Protein 8R28 (pdb70)

Sequence (103 aa):
GWQKKTPVDNEQYKELAHFAVSKQVEGREEFFDTVLEVTDVETQVVAGTNYRITFKIAESTCRVTETYSKETCLPKTRDVKSTCTAVITEPLNNEERFVHSFTCG

Radius of gyration: 13.33 Å; Cα contacts (8 Å, |Δi|>4): 233; chains: 1; bounding box: 38×28×29 Å

Structure (mmCIF, N/CA/C/O backbone):
data_8R28
#
_entry.id   8R28
#
_cell.length_a   98.411
_cell.length_b   98.411
_cell.length_c   27.579
_cell.angle_alpha   90.000
_cell.angle_beta   90.000
_cell.angle_gamma   120.000
#
_symmetry.space_group_name_H-M   'P 65'
#
loop_
_entity.id
_entity.type
_entity.pdbx_description
1 polymer 'Cystatin domain-containing pr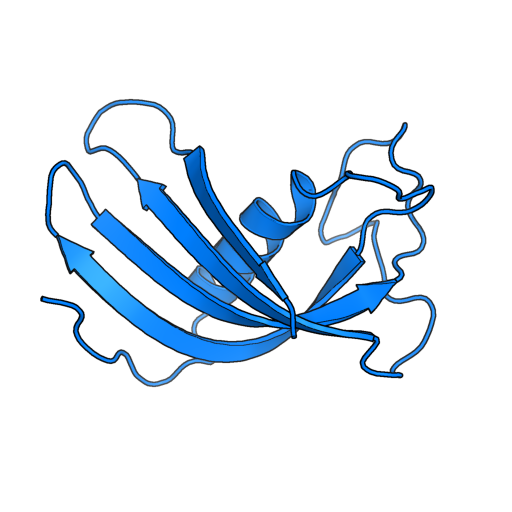otein'
2 non-polymer 'SULFATE ION'
3 water water
#
loop_
_atom_site.group_PDB
_atom_site.id
_atom_site.type_symbol
_atom_site.label_atom_id
_atom_site.label_alt_id
_atom_site.label_comp_id
_atom_site.label_asym_id
_atom_site.label_entity_id
_atom_site.label_seq_id
_atom_site.pdbx_PDB_ins_code
_atom_site.Cartn_x
_atom_site.Cartn_y
_atom_site.Cartn_z
_atom_site.occupancy
_atom_site.B_iso_or_equiv
_atom_site.auth_seq_id
_atom_site.auth_comp_id
_atom_site.auth_asym_id
_atom_site.auth_atom_id
_atom_site.pdbx_PDB_model_num
ATOM 1 N N . GLY A 1 13 ? -46.020 17.923 -0.948 1.000 49.475 12 GLY A N 1
ATOM 2 C CA . GLY A 1 13 ? -44.792 18.146 -0.158 1.000 42.329 12 GLY A CA 1
ATOM 3 C C . GLY A 1 13 ? -43.711 18.818 -1.007 1.000 34.640 12 GLY A C 1
ATOM 4 O O . GLY A 1 13 ? -44.010 19.446 -2.019 1.000 40.202 12 GLY A O 1
ATOM 8 N N . TRP A 1 14 ? -42.457 18.648 -0.595 1.000 32.088 13 TRP A N 1
ATOM 9 C CA . TRP A 1 14 ? -41.326 19.160 -1.340 1.000 30.336 13 TRP A CA 1
ATOM 10 C C . TRP A 1 14 ? -41.126 18.375 -2.635 1.000 32.954 13 TRP A C 1
ATOM 11 O O . TRP A 1 14 ? -41.085 17.147 -2.621 1.000 35.128 13 TRP A O 1
ATOM 32 N N . GLN A 1 15 ? -41.001 19.102 -3.749 1.000 26.958 14 GLN A N 1
ATOM 33 C CA . GLN A 1 15 ? -40.715 18.498 -5.039 1.000 29.746 14 GLN A CA 1
ATOM 34 C C . GLN A 1 15 ? -39.319 18.905 -5.477 1.000 24.067 14 GLN A C 1
ATOM 35 O O . GLN A 1 15 ? -39.014 20.097 -5.503 1.000 20.962 14 GLN A O 1
ATOM 49 N N . LYS A 1 16 ? -38.544 17.912 -5.898 1.000 22.918 15 LYS A N 1
ATOM 50 C CA . LYS A 1 16 ? -37.204 18.078 -6.432 1.000 27.060 15 LYS A CA 1
ATOM 51 C C . LYS A 1 16 ? -37.268 18.903 -7.720 1.000 28.236 15 LYS A C 1
ATOM 52 O O . LYS A 1 16 ? -38.144 18.681 -8.577 1.000 24.111 15 LYS A O 1
ATOM 71 N N . LYS A 1 17 ? -36.312 19.828 -7.857 1.000 23.385 16 LYS A N 1
ATOM 72 C CA . LYS A 1 17 ? -36.174 20.640 -9.060 1.000 25.167 16 LYS A CA 1
ATOM 73 C C . LYS A 1 17 ? -34.814 20.393 -9.686 1.000 26.755 16 LYS A C 1
ATOM 74 O O . LYS A 1 17 ? -33.794 20.328 -8.987 1.000 23.549 16 LYS A O 1
ATOM 93 N N . THR A 1 18 ? -34.832 20.241 -11.019 1.000 25.503 17 THR A N 1
ATOM 94 C CA . THR A 1 18 ? -33.607 20.134 -11.792 1.000 27.759 17 THR A CA 1
ATOM 95 C C . THR A 1 18 ? -33.873 20.784 -13.138 1.000 28.948 17 THR A C 1
ATOM 96 O O . THR A 1 18 ? -35.025 20.860 -13.572 1.000 27.070 17 THR A O 1
ATOM 106 N N . PRO A 1 19 ? -32.833 21.334 -13.800 1.000 25.496 18 PRO A N 1
ATOM 107 C CA . PRO A 1 19 ? -31.468 21.375 -13.268 1.000 26.926 18 PRO A CA 1
ATOM 108 C C . PRO A 1 19 ? -31.254 22.419 -12.164 1.000 26.730 18 PRO A C 1
ATOM 109 O O . PRO A 1 19 ? -32.054 23.334 -12.022 1.000 25.620 18 PRO A O 1
ATOM 120 N N . VAL A 1 20 ? -30.198 22.255 -11.346 1.000 23.757 19 VAL A N 1
ATOM 121 C CA . VAL A 1 20 ? -30.021 23.114 -10.179 1.000 25.560 19 VAL A CA 1
ATOM 122 C C . VAL A 1 20 ? -29.193 24.355 -10.526 1.000 25.086 19 VAL A C 1
ATOM 123 O O . VAL A 1 20 ? -29.029 25.203 -9.647 1.000 26.662 19 VAL A O 1
ATOM 136 N N . ASP A 1 21 ? -28.688 24.476 -11.784 1.000 23.819 20 ASP A N 1
ATOM 137 C CA . ASP A 1 21 ? -27.826 25.592 -12.185 1.000 23.629 20 ASP A CA 1
ATOM 138 C C . ASP A 1 21 ? -28.625 26.852 -12.575 1.000 23.982 20 ASP A C 1
ATOM 139 O O . ASP A 1 21 ? -28.077 27.839 -13.070 1.000 25.811 20 ASP A O 1
ATOM 148 N N . ASN A 1 22 ? -29.941 26.810 -12.386 1.000 22.476 21 ASN A N 1
ATOM 149 C CA . ASN A 1 22 ? -30.837 27.910 -12.654 1.000 21.937 21 ASN A CA 1
ATOM 150 C C . ASN A 1 22 ? -30.404 29.142 -11.877 1.000 24.103 21 ASN A C 1
ATOM 151 O O . ASN A 1 22 ? -30.223 29.040 -10.655 1.000 23.289 21 ASN A O 1
ATOM 162 N N . GLU A 1 23 ? -30.289 30.286 -12.564 1.000 21.356 22 GLU A N 1
ATOM 163 C CA . GLU A 1 23 ? -29.857 31.512 -11.908 1.000 20.993 22 GLU A CA 1
ATOM 164 C C . GLU A 1 23 ? -30.772 31.928 -10.761 1.000 18.711 22 GLU A C 1
A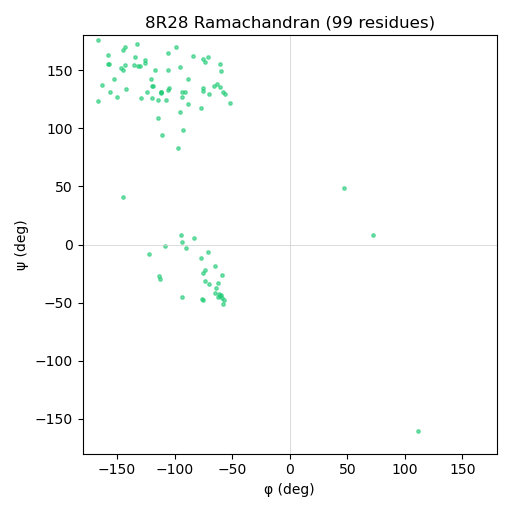TOM 165 O O . GLU A 1 23 ? -30.328 32.589 -9.816 1.000 16.129 22 GLU A O 1
ATOM 177 N N . GLN A 1 24 ? -32.050 31.521 -10.818 1.000 17.477 23 GLN A N 1
ATOM 178 C CA . GLN A 1 24 ? -32.982 31.859 -9.766 1.000 17.998 23 GLN A CA 1
ATOM 179 C C . GLN A 1 24 ? -32.532 31.283 -8.436 1.000 16.605 23 GLN A C 1
ATOM 180 O O . GLN A 1 24 ? -32.676 31.939 -7.417 1.000 15.382 23 GLN A O 1
ATOM 194 N N . TYR A 1 25 ? -32.056 30.031 -8.430 1.000 17.362 24 TYR A N 1
ATOM 195 C CA . TYR A 1 25 ? -31.732 29.379 -7.172 1.000 18.671 24 TYR A CA 1
ATOM 196 C C . TYR A 1 25 ? -30.443 29.957 -6.567 1.000 18.034 24 TYR A C 1
ATOM 197 O O . TYR A 1 25 ? -30.261 29.969 -5.355 1.000 16.829 24 TYR A O 1
ATOM 215 N N . LYS A 1 26 ? -29.530 30.400 -7.432 1.000 17.116 25 LYS A N 1
ATOM 216 C CA . LYS A 1 26 ? -28.351 31.141 -7.001 1.000 17.827 25 LYS A CA 1
ATOM 217 C C . LYS A 1 26 ? -28.761 32.404 -6.229 1.000 18.075 25 LYS A C 1
ATOM 218 O O . LYS A 1 26 ? -28.212 32.718 -5.152 1.000 17.881 25 LYS A O 1
ATOM 237 N N . GLU A 1 27 ? -29.652 33.206 -6.827 1.000 15.768 26 GLU A N 1
ATOM 238 C CA . GLU A 1 27 ? -30.072 34.452 -6.209 1.000 15.783 26 GLU A CA 1
ATOM 239 C C . GLU A 1 27 ? -30.706 34.155 -4.855 1.000 16.369 26 GLU A C 1
ATOM 240 O O . GLU A 1 27 ? -30.417 34.850 -3.893 1.000 14.056 26 GLU A O 1
ATOM 252 N N . LEU A 1 28 ? -31.566 33.116 -4.763 1.000 16.192 27 LEU A N 1
ATOM 253 C CA . LEU A 1 28 ? -32.195 32.802 -3.490 1.000 15.705 27 LEU A CA 1
ATOM 254 C C . LEU A 1 28 ? -31.179 32.367 -2.440 1.000 15.183 27 LEU A C 1
ATOM 255 O O . LEU A 1 28 ? -31.345 32.716 -1.264 1.000 15.123 27 LEU A O 1
ATOM 271 N N . ALA A 1 29 ? -30.140 31.618 -2.843 1.000 13.717 28 ALA A N 1
ATOM 272 C CA . ALA A 1 29 ? -29.093 31.239 -1.914 1.000 15.195 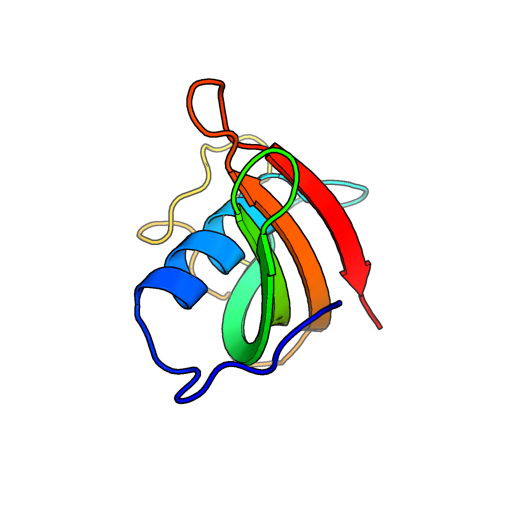28 ALA A CA 1
ATOM 273 C C . ALA A 1 29 ? -28.330 32.469 -1.429 1.000 15.755 28 ALA A C 1
ATOM 274 O O . ALA A 1 29 ? -27.987 32.538 -0.244 1.000 16.546 28 ALA A O 1
ATOM 281 N N . HIS A 1 30 ? -28.034 33.403 -2.341 1.000 15.249 29 HIS A N 1
ATOM 282 C CA . HIS A 1 30 ? -27.397 34.667 -1.952 1.000 15.456 29 HIS A CA 1
ATOM 283 C C . HIS A 1 30 ? -28.269 35.455 -0.972 1.000 15.817 29 HIS A C 1
ATOM 284 O O . HIS A 1 30 ? -27.804 35.995 0.013 1.000 14.715 29 HIS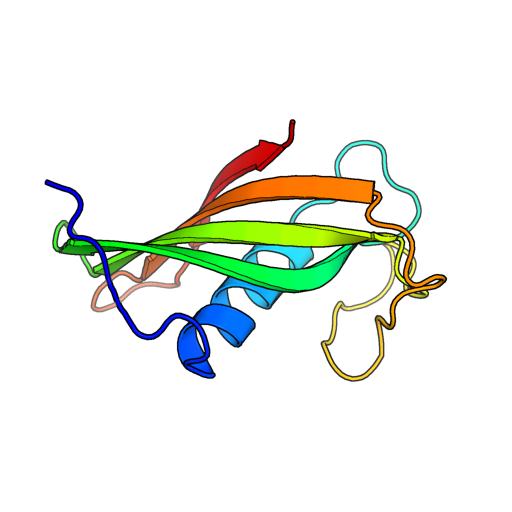 A O 1
ATOM 299 N N . PHE A 1 31 ? -29.570 35.528 -1.246 1.000 15.919 30 PHE A N 1
ATOM 300 C CA . PHE A 1 31 ? -30.479 36.179 -0.330 1.000 15.013 30 PHE A CA 1
ATOM 301 C C . PHE A 1 31 ? -30.378 35.527 1.043 1.000 14.904 30 PHE A C 1
ATOM 302 O O . PHE A 1 31 ? -30.212 36.226 2.035 1.000 15.173 30 PHE A O 1
ATOM 319 N N . ALA A 1 32 ? -30.409 34.192 1.101 1.000 14.420 31 ALA A N 1
ATOM 320 C CA . ALA A 1 32 ? -30.448 33.536 2.397 1.000 16.589 31 ALA A CA 1
ATOM 321 C C . ALA A 1 32 ? -29.188 33.867 3.192 1.000 17.536 31 ALA A C 1
ATOM 322 O O . ALA A 1 32 ? -29.221 34.117 4.396 1.000 14.985 31 ALA A O 1
ATOM 329 N N . VAL A 1 33 ? -28.050 33.774 2.507 1.000 14.874 32 VAL A N 1
ATOM 330 C CA . VAL A 1 33 ? -26.790 33.883 3.199 1.000 17.594 32 VAL A CA 1
ATOM 331 C C . VAL A 1 33 ? -26.543 35.335 3.602 1.000 16.738 32 VAL A C 1
ATOM 332 O O . VAL A 1 33 ? -25.822 35.611 4.568 1.000 18.476 32 VAL A O 1
ATOM 345 N N . SER A 1 34 ? -27.204 36.263 2.921 1.000 15.216 33 SER A N 1
ATOM 346 C CA . SER A 1 34 ? -27.072 37.683 3.188 1.000 15.245 33 SER A CA 1
ATOM 347 C C . SER A 1 34 ? -27.603 38.048 4.578 1.000 16.492 33 SER A C 1
ATOM 348 O O . SER A 1 34 ? -27.289 39.117 5.092 1.000 16.141 33 SER A O 1
ATOM 356 N N . LYS A 1 35 ? -28.428 37.174 5.170 1.000 15.883 34 LYS A N 1
ATOM 357 C CA . LYS A 1 35 ? -29.045 37.435 6.459 1.000 17.012 34 LYS A CA 1
ATOM 358 C C . LYS A 1 35 ? -28.429 36.561 7.557 1.000 17.374 34 LYS A C 1
ATOM 359 O O . LYS A 1 35 ? -28.803 36.664 8.736 1.000 18.878 34 LYS A O 1
ATOM 378 N N . GLN A 1 36 ? -27.479 35.702 7.199 1.000 16.395 35 GLN A N 1
ATOM 379 C CA . GLN A 1 36 ? -26.909 34.794 8.176 1.000 17.429 35 GLN A CA 1
ATOM 380 C C . GLN A 1 36 ? -25.661 35.401 8.816 1.000 18.069 35 GLN A C 1
ATOM 381 O O . GLN A 1 36 ? -24.583 35.304 8.231 1.000 20.423 35 GLN A O 1
ATOM 395 N N . VAL A 1 37 ? -25.796 35.993 10.013 1.000 16.708 36 VAL A N 1
ATOM 396 C CA . VAL A 1 37 ? -24.710 36.779 10.603 1.000 16.693 36 VAL A CA 1
ATOM 397 C C . VAL A 1 37 ? -24.285 36.261 11.971 1.000 19.008 36 VAL A C 1
ATOM 398 O O . VAL A 1 37 ? -23.218 36.634 12.462 1.000 16.663 36 VAL A O 1
ATOM 411 N N . GLU A 1 38 ? -25.033 35.299 12.517 1.000 17.812 37 GLU A N 1
ATOM 412 C CA . GLU A 1 38 ? -24.799 34.817 13.874 1.000 18.348 37 GLU A CA 1
ATOM 413 C C . GLU A 1 38 ? -23.335 34.427 14.052 1.000 17.543 37 GLU A C 1
ATOM 414 O O . GLU A 1 38 ? -22.836 33.594 13.315 1.000 19.840 37 GLU A O 1
ATOM 426 N N . GLY A 1 39 ? -22.651 35.046 15.014 1.000 18.114 38 GLY A N 1
ATOM 427 C CA . GLY A 1 39 ? -21.298 34.655 15.392 1.000 18.141 38 GLY A CA 1
ATOM 428 C C . GLY A 1 39 ? -20.222 35.018 14.369 1.000 20.494 38 GLY A C 1
ATOM 429 O O . GLY A 1 39 ? -19.082 34.581 14.506 1.000 20.552 38 GLY A O 1
ATOM 433 N N . ARG A 1 40 ? -20.564 35.784 13.321 1.000 17.802 39 ARG A N 1
ATOM 434 C CA . ARG A 1 40 ? -19.647 36.048 12.228 1.000 17.547 39 ARG A CA 1
ATOM 435 C C . ARG A 1 40 ? -19.102 37.481 12.302 1.000 19.065 39 ARG A C 1
ATOM 436 O O . ARG A 1 40 ? -19.820 38.419 12.647 1.000 19.644 39 ARG A O 1
ATOM 457 N N . GLU A 1 41 ? -17.871 37.674 11.806 1.000 19.159 40 GLU A N 1
ATOM 458 C CA A GLU A 1 41 ? -17.382 39.017 11.512 0.500 20.321 40 GLU A CA 1
ATOM 459 C CA B GLU A 1 41 ? -17.327 38.992 11.493 0.500 20.328 40 GLU A CA 1
ATOM 460 C C . GLU A 1 41 ? -17.525 39.345 10.019 1.000 17.083 40 GLU A C 1
ATOM 461 O O . GLU A 1 41 ? -17.686 40.521 9.672 1.000 18.933 40 GLU A O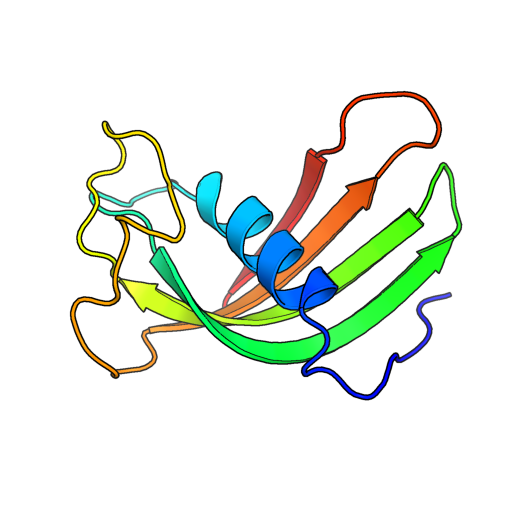 1
ATOM 483 N N . PHE A 1 42 ? -17.516 38.294 9.171 1.000 15.165 41 PHE A N 1
ATOM 484 C CA . PHE A 1 42 ? -17.712 38.406 7.727 1.000 14.974 41 PHE A CA 1
ATOM 485 C C . PHE A 1 42 ? -18.937 37.580 7.292 1.000 14.957 41 PHE A C 1
ATOM 486 O O . PHE A 1 42 ? -19.147 36.487 7.799 1.000 15.218 41 PHE A O 1
ATOM 503 N N . PHE A 1 43 ? -19.708 38.086 6.321 1.000 15.159 42 PHE A N 1
ATOM 504 C CA . PHE A 1 43 ? -20.696 37.248 5.669 1.000 16.460 42 PHE A CA 1
ATOM 505 C C . PHE A 1 43 ? -20.017 36.051 5.008 1.000 18.492 42 PHE A C 1
ATOM 506 O O . PHE A 1 43 ? -18.862 36.133 4.575 1.000 18.783 42 PHE A O 1
ATOM 523 N N . ASP A 1 44 ? -20.757 34.936 4.956 1.000 18.238 43 ASP A N 1
ATOM 524 C CA . ASP A 1 44 ? -20.413 33.845 4.046 1.000 17.914 43 ASP A CA 1
ATOM 525 C C . ASP A 1 44 ? -21.012 34.175 2.688 1.000 17.481 43 ASP A C 1
ATOM 526 O O . ASP A 1 44 ? -21.866 35.043 2.592 1.000 16.013 43 ASP A O 1
ATOM 535 N N . THR A 1 45 ? -20.522 33.513 1.647 1.000 16.488 44 THR A N 1
ATOM 536 C CA . THR A 1 45 ? -21.094 33.641 0.312 1.000 15.395 44 THR A CA 1
ATOM 537 C C . THR A 1 45 ? -21.269 32.245 -0.280 1.000 15.125 44 THR A C 1
ATOM 538 O O . THR A 1 45 ? -20.830 31.238 0.283 1.000 17.138 44 THR A O 1
ATOM 549 N N . VAL A 1 46 ? -21.934 32.210 -1.433 1.000 16.312 45 VAL A N 1
ATOM 550 C CA . VAL A 1 46 ? -22.342 30.975 -2.097 1.000 18.157 45 VAL A CA 1
ATOM 551 C C . VAL A 1 46 ? -21.300 30.550 -3.118 1.000 19.698 45 VAL A C 1
ATOM 552 O O . VAL A 1 46 ? -20.992 31.334 -4.001 1.000 21.289 45 VAL A O 1
ATOM 565 N N . LEU A 1 47 ? -20.843 29.299 -3.010 1.000 20.406 46 LEU A N 1
ATOM 566 C CA . LEU A 1 47 ? -19.913 28.715 -3.963 1.000 22.369 46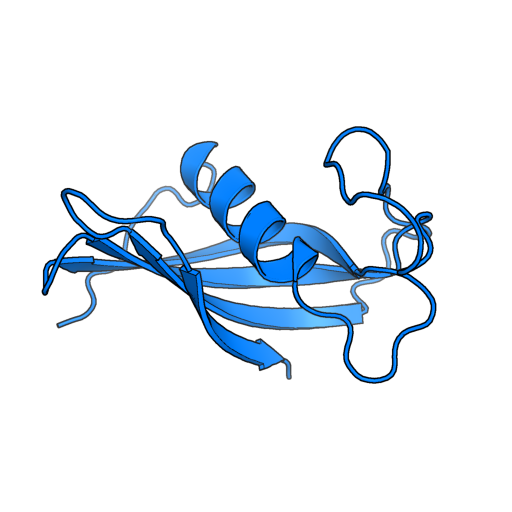 LEU A CA 1
ATOM 567 C C . LEU A 1 47 ? -20.674 27.955 -5.040 1.000 25.871 46 LEU A C 1
ATOM 568 O O . LEU A 1 47 ? -20.346 28.100 -6.201 1.000 26.015 46 LEU A O 1
ATOM 584 N N . GLU A 1 48 ? -21.674 27.152 -4.654 1.000 21.869 47 GLU A N 1
ATOM 585 C CA . GLU A 1 48 ? -22.319 26.250 -5.586 1.000 24.042 47 GLU A CA 1
ATOM 586 C C . GLU A 1 48 ? -23.645 25.809 -4.985 1.000 19.543 47 GLU A C 1
ATOM 587 O O . GLU A 1 48 ? -23.711 25.548 -3.792 1.000 20.700 47 GLU A O 1
ATOM 599 N N . VAL A 1 49 ? -24.688 25.775 -5.809 1.000 18.461 48 VAL A N 1
ATOM 600 C CA . VAL A 1 49 ? -25.958 25.199 -5.411 1.000 20.881 48 VAL A CA 1
ATOM 601 C C . VAL A 1 49 ? -25.953 23.728 -5.792 1.000 20.484 48 VAL A C 1
ATOM 602 O O . VAL A 1 49 ? -25.685 23.425 -6.962 1.000 21.620 48 VAL A O 1
ATOM 615 N N . THR A 1 50 ? -26.325 22.848 -4.849 1.000 21.838 49 THR A N 1
ATOM 616 C CA . THR A 1 50 ? -26.225 21.411 -5.083 1.000 22.513 49 THR A CA 1
ATOM 617 C C . THR A 1 50 ? -27.601 20.750 -5.152 1.000 22.018 49 THR A C 1
ATOM 618 O O . THR A 1 50 ? -27.748 19.743 -5.834 1.000 21.514 49 THR A O 1
ATOM 629 N N . ASP A 1 51 ? -28.615 21.281 -4.460 1.000 21.230 50 ASP A N 1
ATOM 630 C CA . ASP A 1 51 ? -29.925 20.635 -4.402 1.000 20.710 50 ASP A CA 1
ATOM 631 C C . ASP A 1 51 ? -31.005 21.683 -4.172 1.000 21.737 50 ASP A C 1
ATOM 632 O O . ASP A 1 51 ? -30.778 22.636 -3.427 1.000 19.177 50 ASP A O 1
ATOM 641 N N . VAL A 1 52 ? -32.159 21.484 -4.819 1.000 18.009 51 VAL A N 1
ATOM 642 C CA . VAL A 1 52 ? -33.263 22.411 -4.738 1.000 19.201 51 VAL A CA 1
ATOM 643 C C . VAL A 1 52 ? -34.568 21.627 -4.696 1.000 20.265 51 VAL A C 1
ATOM 644 O O . VAL A 1 52 ? -34.760 20.728 -5.505 1.000 20.258 51 VAL A O 1
ATOM 657 N N . GLU A 1 53 ? -35.461 22.011 -3.777 1.000 20.538 52 GLU A N 1
ATOM 658 C CA . GLU A 1 53 ? -36.843 21.536 -3.730 1.000 20.870 52 GLU A CA 1
ATOM 659 C C . GLU A 1 53 ? -37.763 22.729 -3.566 1.000 20.039 52 GLU A C 1
ATOM 660 O O . GLU A 1 53 ? -37.365 23.741 -2.978 1.000 20.513 52 GLU A O 1
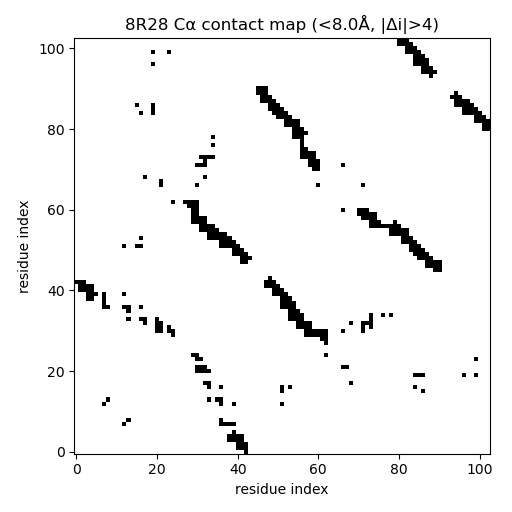ATOM 672 N N . THR A 1 54 ? -39.008 22.592 -4.036 1.000 17.901 53 THR A N 1
ATOM 673 C CA . THR A 1 54 ? -40.007 23.635 -3.872 1.000 19.929 53 THR A CA 1
ATOM 674 C C . THR A 1 54 ? -41.323 23.022 -3.400 1.000 23.667 53 THR A C 1
ATOM 675 O O . THR A 1 54 ? -41.584 21.823 -3.579 1.000 22.334 53 THR A O 1
ATOM 686 N N . GLN A 1 55 ? -42.149 23.909 -2.860 1.000 22.416 54 GLN A N 1
ATOM 687 C CA . GLN A 1 55 ? -43.458 23.560 -2.344 1.000 25.123 54 GLN A CA 1
ATOM 688 C C . GLN A 1 55 ? -44.297 24.829 -2.377 1.000 24.862 54 GLN A C 1
ATOM 689 O O . GLN A 1 55 ? -43.843 25.876 -1.931 1.000 23.759 54 GLN A O 1
ATOM 703 N N . VAL A 1 56 ? -45.511 24.753 -2.924 1.000 24.287 55 VAL A N 1
ATOM 704 C CA . VAL A 1 56 ? -46.419 25.888 -2.970 1.000 26.502 55 VAL A CA 1
ATOM 705 C C . VAL A 1 56 ? -47.356 25.792 -1.765 1.000 31.255 55 VAL A C 1
ATOM 706 O O . VAL A 1 56 ? -48.068 24.805 -1.610 1.000 32.781 55 VAL A O 1
ATOM 719 N N . VAL A 1 57 ? -47.247 26.753 -0.848 1.000 29.653 56 VAL A N 1
ATOM 720 C CA . VAL A 1 57 ? -48.147 26.921 0.281 1.000 29.545 56 VAL A CA 1
ATOM 721 C C . VAL A 1 57 ? -47.899 28.305 0.879 1.000 30.719 56 VAL A C 1
ATOM 722 O O . VAL A 1 57 ? -46.780 28.630 1.275 1.000 29.840 56 VAL A O 1
ATOM 735 N N . ALA A 1 58 ? -48.961 29.113 0.954 1.000 31.041 57 ALA A N 1
ATOM 736 C CA . ALA A 1 58 ? -48.862 30.512 1.344 1.000 30.183 57 ALA A CA 1
ATOM 737 C C . ALA A 1 58 ? -47.720 31.180 0.576 1.000 30.251 57 ALA A C 1
ATOM 738 O O . ALA A 1 58 ? -46.873 31.848 1.176 1.000 36.147 57 ALA A O 1
ATOM 745 N N . GLY A 1 59 ? -47.712 30.956 -0.745 1.000 28.600 58 GLY A N 1
ATOM 746 C CA . GLY A 1 59 ? -46.664 31.422 -1.646 1.000 30.612 58 GLY A CA 1
ATOM 747 C C . GLY A 1 59 ? -45.843 30.261 -2.201 1.000 28.888 58 GLY A C 1
ATOM 748 O O . GLY A 1 59 ? -46.293 29.113 -2.192 1.000 27.986 58 GLY A O 1
ATOM 752 N N . THR A 1 60 ? -44.646 30.584 -2.696 1.000 22.313 59 THR A N 1
ATOM 753 C CA . THR A 1 60 ? -43.686 29.590 -3.118 1.000 22.810 59 THR A CA 1
ATOM 754 C C . THR A 1 60 ? -42.588 29.495 -2.067 1.000 20.395 59 THR A C 1
ATOM 755 O O . THR A 1 60 ? -42.077 30.512 -1.625 1.000 18.009 59 THR A O 1
ATOM 766 N N . ASN A 1 61 ? -42.215 28.267 -1.711 1.000 19.639 60 ASN A N 1
ATOM 767 C CA . ASN A 1 61 ? -41.187 28.012 -0.722 1.000 20.250 60 ASN A CA 1
ATOM 768 C C . ASN A 1 61 ? -40.104 27.250 -1.450 1.000 18.809 60 ASN A C 1
ATOM 769 O O . ASN A 1 61 ? -40.426 26.374 -2.241 1.000 20.651 60 ASN A O 1
ATOM 780 N N . TYR A 1 62 ? -38.846 27.611 -1.215 1.000 17.749 61 TYR A N 1
ATOM 781 C CA . TYR A 1 62 ? -37.693 26.992 -1.856 1.000 17.362 61 TYR A CA 1
ATOM 782 C C . TYR A 1 62 ? -36.768 26.478 -0.772 1.000 18.111 61 TYR A C 1
ATOM 783 O O . TYR A 1 62 ? -36.459 27.229 0.156 1.000 19.537 61 TYR A O 1
ATOM 801 N N . ARG A 1 63 ? -36.336 25.227 -0.896 1.000 16.811 62 ARG A N 1
ATOM 802 C CA . ARG A 1 63 ? -35.385 24.650 0.028 1.000 17.442 62 ARG A CA 1
ATOM 803 C C . ARG A 1 63 ? -34.121 24.370 -0.772 1.000 19.645 62 ARG A C 1
ATOM 804 O O . ARG A 1 63 ? -34.137 23.549 -1.703 1.000 18.568 62 ARG A O 1
ATOM 825 N N . ILE A 1 64 ? -33.085 25.167 -0.497 1.000 16.735 63 ILE A N 1
ATOM 826 C CA . ILE A 1 64 ? -31.895 25.191 -1.344 1.000 18.298 63 ILE A CA 1
ATOM 827 C C . ILE A 1 64 ? -30.705 24.772 -0.488 1.000 18.840 63 ILE A C 1
ATOM 828 O O . ILE A 1 64 ? -30.483 25.341 0.582 1.000 19.194 63 ILE A O 1
ATOM 844 N N . THR A 1 65 ? -29.977 23.763 -0.975 1.000 17.460 64 THR A N 1
ATOM 845 C CA . THR A 1 65 ? -28.758 23.281 -0.349 1.000 18.661 64 THR A CA 1
ATOM 846 C C . THR A 1 65 ? -27.577 23.751 -1.175 1.000 17.691 64 THR A C 1
ATOM 847 O O . THR A 1 65 ? -27.621 23.668 -2.406 1.000 17.081 64 THR A O 1
ATOM 858 N N . PHE A 1 66 ? -26.556 24.291 -0.495 1.000 17.967 65 PHE A N 1
ATOM 859 C CA . PHE A 1 66 ? -25.461 24.937 -1.177 1.000 18.127 65 PHE A CA 1
ATOM 860 C C . PHE A 1 66 ? -24.232 24.974 -0.286 1.000 21.112 65 PHE A C 1
ATOM 861 O O . PHE A 1 66 ? -24.329 24.959 0.943 1.000 19.636 65 PHE A O 1
ATOM 878 N N . LYS A 1 67 ? -23.090 25.065 -0.975 1.000 20.671 66 LYS A N 1
ATOM 879 C CA . LYS A 1 67 ? -21.778 25.203 -0.366 1.000 20.415 66 LYS A CA 1
ATOM 880 C C . LYS A 1 67 ? -21.476 26.676 -0.156 1.000 16.940 66 LYS A C 1
ATOM 881 O O . LYS A 1 67 ? -21.787 27.508 -1.002 1.000 16.871 66 LYS A O 1
ATOM 900 N N . ILE A 1 68 ? -20.828 26.975 0.971 1.000 17.851 67 ILE A N 1
ATOM 901 C CA . ILE A 1 68 ? -20.458 28.341 1.308 1.000 18.554 67 ILE A CA 1
ATOM 902 C C . ILE A 1 68 ? -18.957 28.432 1.588 1.000 19.391 67 ILE A C 1
ATOM 903 O O . ILE A 1 68 ? -18.327 27.440 1.961 1.000 18.657 67 ILE A O 1
ATOM 919 N N . ALA A 1 69 ? -18.459 29.673 1.459 1.000 19.205 68 ALA A N 1
ATOM 920 C CA . ALA A 1 69 ? -17.132 30.089 1.880 1.000 21.138 68 ALA A CA 1
ATOM 921 C C . ALA A 1 69 ? -17.246 31.415 2.604 1.000 20.476 68 ALA A C 1
ATOM 922 O O . ALA A 1 69 ? -18.177 32.204 2.327 1.000 17.928 68 ALA A O 1
ATOM 929 N N . GLU A 1 70 ? -16.283 31.691 3.501 1.000 20.426 69 GLU A N 1
ATOM 930 C CA . GLU A 1 70 ? -16.181 33.022 4.081 1.000 19.778 69 GLU A CA 1
ATOM 931 C C . GLU A 1 70 ? -15.942 34.066 2.983 1.000 18.800 69 GLU A C 1
ATOM 932 O O . GLU A 1 70 ? -15.116 33.866 2.088 1.000 19.128 69 GLU A O 1
ATOM 944 N N . SER A 1 71 ? -16.672 35.209 3.047 1.000 17.713 70 SER A N 1
ATOM 945 C CA . SER A 1 71 ? -16.573 36.283 2.080 1.000 17.150 70 SER A CA 1
ATOM 946 C C . SER A 1 71 ? -15.670 37.414 2.589 1.000 18.129 70 SER A C 1
ATOM 947 O O . SER A 1 71 ? -15.304 37.465 3.780 1.000 17.205 70 SER A O 1
ATOM 955 N N . THR A 1 72 ? -15.380 38.321 1.659 1.000 18.415 71 THR A N 1
ATOM 956 C CA . THR A 1 72 ? -14.571 39.519 1.878 1.000 18.867 71 THR A CA 1
ATOM 957 C C . THR A 1 72 ? -15.325 40.637 2.592 1.000 20.759 71 THR A C 1
ATOM 958 O O . THR A 1 72 ? -14.695 41.566 3.078 1.000 23.122 71 THR A O 1
ATOM 969 N N . CYS A 1 73 ? -16.660 40.535 2.726 1.000 17.611 72 CYS A N 1
ATOM 970 C CA . CYS A 1 73 ? -17.486 41.595 3.283 1.000 17.894 72 CYS A CA 1
ATOM 971 C C . CYS A 1 73 ? -17.686 41.382 4.782 1.000 16.334 72 CYS A C 1
ATOM 972 O O . CYS A 1 73 ? -18.080 40.304 5.200 1.000 16.185 72 CYS A O 1
ATOM 979 N N . ARG A 1 74 ? -17.470 42.427 5.578 1.000 16.491 73 ARG A N 1
ATOM 980 C CA . ARG A 1 74 ? -17.816 42.413 6.999 1.000 16.182 73 ARG A CA 1
ATOM 981 C C . ARG A 1 74 ? -19.332 42.508 7.171 1.000 14.405 73 ARG A C 1
ATOM 982 O O . ARG A 1 74 ? -20.036 43.058 6.320 1.000 14.430 73 ARG A O 1
ATOM 1003 N N . VAL A 1 75 ? -19.830 42.034 8.321 1.000 15.332 74 VAL A N 1
ATOM 1004 C CA . VAL A 1 75 ? -21.262 41.996 8.564 1.000 14.250 74 VAL A CA 1
ATOM 1005 C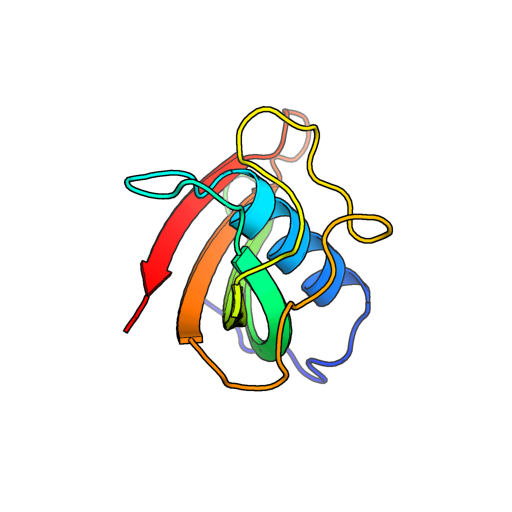 C . VAL A 1 75 ? -21.836 43.399 8.779 1.000 14.900 74 VAL A C 1
ATOM 1006 O O . VAL A 1 75 ? -23.053 43.541 8.805 1.000 14.635 74 VAL A O 1
ATOM 1019 N N . THR A 1 76 ? -20.967 44.427 8.856 1.000 12.497 75 THR A N 1
ATOM 1020 C CA . THR A 1 76 ? -21.325 45.822 8.971 1.000 14.038 75 THR A CA 1
ATOM 1021 C C . THR A 1 76 ? -21.368 46.534 7.613 1.000 14.516 75 THR A C 1
ATOM 1022 O O . THR A 1 76 ? -21.584 47.755 7.581 1.000 15.185 75 THR A O 1
ATOM 1033 N N . GLU A 1 77 ? -21.250 45.755 6.531 1.000 14.232 76 GLU A N 1
ATOM 1034 C CA . GLU A 1 77 ? -21.461 46.207 5.160 1.000 15.694 76 GLU A CA 1
ATOM 1035 C C . GLU A 1 77 ? -22.794 45.686 4.616 1.000 14.522 76 GLU A C 1
ATOM 1036 O O . GLU A 1 77 ? -23.352 44.725 5.122 1.000 14.378 76 GLU A O 1
ATOM 1048 N N . THR A 1 78 ? -23.267 46.265 3.507 1.000 16.161 77 THR A N 1
ATOM 1049 C CA . THR A 1 78 ? -24.358 45.680 2.734 1.000 15.705 77 THR A CA 1
ATOM 1050 C C . THR A 1 78 ? -23.833 44.485 1.946 1.000 16.183 77 THR A C 1
ATOM 1051 O O . THR A 1 78 ? -22.805 44.555 1.267 1.000 15.592 77 THR A O 1
ATOM 1062 N N . TYR A 1 79 ? -24.570 43.364 2.024 1.000 14.664 78 TYR A N 1
ATOM 1063 C CA . TYR A 1 79 ? -24.229 42.187 1.282 1.000 13.531 78 TYR A CA 1
ATOM 1064 C C . TYR A 1 79 ? -24.587 42.368 -0.183 1.000 14.973 78 TYR A C 1
ATOM 1065 O O . TYR A 1 79 ? -25.682 42.809 -0.513 1.000 14.236 78 TYR A O 1
ATOM 1083 N N . SER A 1 80 ? -23.650 41.977 -1.055 1.000 15.686 79 SER A N 1
ATOM 1084 C CA . SER A 1 80 ? -23.944 41.926 -2.481 1.000 16.195 79 SER A CA 1
ATOM 1085 C C . SER A 1 80 ? -23.201 40.762 -3.108 1.000 17.007 79 SER A C 1
ATOM 1086 O O . SER A 1 80 ? -22.064 40.447 -2.734 1.000 16.615 79 SER A O 1
ATOM 1094 N N . LYS A 1 81 ? -23.799 40.224 -4.161 1.000 15.676 80 LYS A N 1
ATOM 1095 C CA . LYS A 1 81 ? -23.091 39.221 -4.936 1.000 17.487 80 LYS A CA 1
ATOM 1096 C C . LYS A 1 81 ? -21.822 39.820 -5.565 1.000 16.249 80 LYS A C 1
ATOM 1097 O O . LYS A 1 81 ? -20.842 39.115 -5.745 1.000 17.402 80 LYS A O 1
ATOM 1116 N N . GLU A 1 82 ? -21.864 41.101 -5.932 1.000 17.442 81 GLU A N 1
ATOM 1117 C CA . GLU A 1 82 ? -20.751 41.738 -6.644 1.000 19.847 81 GLU A CA 1
ATOM 1118 C C . GLU A 1 82 ? -19.575 42.034 -5.714 1.000 21.429 81 GLU A C 1
ATOM 1119 O O . GLU A 1 82 ? -18.464 42.219 -6.188 1.000 21.232 81 GLU A O 1
ATOM 1131 N N . THR A 1 83 ? -19.816 42.180 -4.414 1.000 18.886 82 THR A N 1
ATOM 1132 C CA . THR A 1 83 ? -18.790 42.701 -3.514 1.000 19.270 82 THR A CA 1
ATOM 1133 C C . THR A 1 83 ? -18.310 41.649 -2.506 1.000 20.172 82 THR A C 1
ATOM 1134 O O . THR A 1 83 ? -17.183 41.714 -2.018 1.000 21.294 82 THR A O 1
ATOM 1145 N N . CYS A 1 84 ? -19.171 40.675 -2.170 1.000 17.557 83 CYS A N 1
ATOM 1146 C CA . CYS A 1 84 ? -18.875 39.707 -1.143 1.000 17.991 83 CYS A CA 1
ATOM 1147 C C . CYS A 1 84 ? -18.348 38.466 -1.837 1.000 17.595 83 CYS A C 1
ATOM 1148 O O . CYS A 1 84 ? -19.071 37.503 -2.049 1.000 18.686 83 CYS A O 1
ATOM 1155 N N . LEU A 1 85 ? -17.056 38.499 -2.145 1.000 18.177 84 LEU A N 1
ATOM 1156 C CA . LEU A 1 85 ? -16.425 37.439 -2.909 1.000 21.488 84 LEU A CA 1
ATOM 1157 C C . LEU A 1 85 ? -15.792 36.458 -1.940 1.000 21.428 84 LEU A C 1
ATOM 1158 O O . LEU A 1 85 ? -15.477 36.787 -0.789 1.000 19.416 84 LEU A O 1
ATOM 1174 N N . PRO A 1 86 ? -15.655 35.187 -2.348 1.000 23.730 85 PRO A N 1
ATOM 1175 C CA . PRO A 1 86 ? -15.089 34.189 -1.448 1.000 25.413 85 PRO A CA 1
ATOM 1176 C C . PRO A 1 86 ? -13.628 34.526 -1.166 1.000 26.793 85 PRO A C 1
ATOM 1177 O O . PRO A 1 86 ? -12.911 34.866 -2.091 1.000 26.483 85 PRO A O 1
ATOM 1188 N N . LYS A 1 87 ? -13.187 34.423 0.082 1.000 27.479 86 LYS A N 1
ATOM 1189 C CA . LYS A 1 87 ? -11.782 34.670 0.402 1.000 32.909 86 LYS A CA 1
ATOM 1190 C C . LYS A 1 87 ? -10.901 33.547 -0.154 1.000 33.162 86 LYS A C 1
ATOM 1191 O O . LYS A 1 87 ? -9.773 33.819 -0.558 1.000 38.699 86 LYS A O 1
ATOM 1210 N N . THR A 1 88 ? -11.422 32.315 -0.171 1.000 39.267 87 THR A N 1
ATOM 1211 C CA . THR A 1 88 ? -10.749 31.129 -0.689 1.000 47.942 87 THR A CA 1
ATOM 1212 C C . THR A 1 88 ? -11.792 30.250 -1.369 1.000 50.668 87 THR A C 1
ATOM 1213 O O . THR A 1 88 ? -12.992 30.465 -1.200 1.000 45.663 87 THR A O 1
ATOM 1224 N N . ARG A 1 89 ? -11.339 29.206 -2.085 1.000 54.164 88 ARG A N 1
ATOM 1225 C CA . ARG A 1 89 ? -12.264 28.266 -2.714 1.000 50.054 88 ARG A CA 1
ATOM 1226 C C . ARG A 1 89 ? -12.522 27.069 -1.799 1.000 45.982 88 ARG A C 1
ATOM 1227 O O . ARG A 1 89 ? -13.260 26.156 -2.188 1.000 46.393 88 ARG A O 1
ATOM 1233 N N . ASP A 1 90 ? -11.922 27.088 -0.599 1.000 42.480 89 ASP A N 1
ATOM 1234 C CA . ASP A 1 90 ? -12.225 26.135 0.459 1.000 43.746 89 ASP A CA 1
ATOM 1235 C C . ASP A 1 90 ? -13.721 26.215 0.790 1.000 38.262 89 ASP A C 1
ATOM 1236 O O . ASP A 1 90 ? -14.259 27.312 0.992 1.000 35.010 89 ASP A O 1
ATOM 1245 N N . VAL A 1 91 ? -14.368 25.048 0.841 1.000 35.825 90 VAL A N 1
ATOM 1246 C CA . VAL A 1 91 ? -15.739 24.922 1.299 1.000 33.468 90 VAL A CA 1
ATOM 1247 C C . VAL A 1 91 ? -15.749 24.996 2.824 1.000 33.005 90 VAL A C 1
ATOM 1248 O O . VAL A 1 91 ? -15.231 24.109 3.503 1.000 31.614 90 VAL A O 1
ATOM 1261 N N . LYS A 1 92 ? -16.422 26.018 3.350 1.000 25.650 91 LYS A N 1
ATOM 1262 C CA . LYS A 1 92 ? -16.558 26.181 4.780 1.000 28.255 91 LYS A CA 1
ATOM 1263 C C . LYS A 1 92 ? -17.573 25.172 5.316 1.000 27.276 91 LYS A C 1
ATOM 1264 O O . LYS A 1 92 ? -17.295 24.489 6.296 1.000 27.422 91 LYS A O 1
ATOM 1283 N N . SER A 1 93 ? -18.741 25.060 4.667 1.000 24.931 92 SER A N 1
ATOM 1284 C CA . SER A 1 93 ? -19.728 24.051 4.999 1.000 25.883 92 SER A CA 1
ATOM 1285 C C . SER A 1 93 ? -20.765 23.979 3.897 1.000 23.280 92 SER A C 1
ATOM 1286 O O . SER A 1 93 ? -20.689 24.723 2.918 1.000 22.705 92 SER A O 1
ATOM 1294 N N . THR A 1 94 ? -21.669 23.028 4.074 1.000 24.615 93 THR A N 1
ATOM 1295 C CA . THR A 1 94 ? -22.834 22.879 3.231 1.000 28.041 93 THR A CA 1
ATOM 1296 C C . THR A 1 94 ? -24.042 23.226 4.084 1.000 23.765 93 THR A C 1
ATOM 1297 O O . THR A 1 94 ? -24.160 22.765 5.232 1.000 24.353 93 THR A O 1
ATOM 1308 N N . CYS A 1 95 ? -24.892 24.094 3.531 1.000 21.045 94 CYS A N 1
ATOM 1309 C CA . CYS A 1 95 ? -26.007 24.662 4.273 1.000 19.906 94 CYS A CA 1
ATOM 1310 C C . CYS A 1 95 ? -27.303 24.421 3.507 1.000 20.332 94 CYS A C 1
ATOM 1311 O O . CYS A 1 95 ? -27.302 24.294 2.273 1.000 18.092 94 CYS A O 1
ATOM 1318 N N . THR A 1 96 ? -28.414 24.435 4.246 1.000 18.111 95 THR A N 1
ATOM 1319 C CA . THR A 1 96 ? -29.733 24.389 3.648 1.000 17.303 95 THR A CA 1
ATOM 1320 C C . THR A 1 96 ? -30.569 25.511 4.218 1.000 17.321 95 THR A C 1
ATOM 1321 O O . THR A 1 96 ? -30.703 25.629 5.433 1.000 15.740 95 THR A O 1
ATOM 1332 N N . ALA A 1 97 ? -31.135 26.321 3.304 1.000 15.203 96 ALA A N 1
ATOM 1333 C CA . ALA A 1 97 ? -32.048 27.373 3.659 1.000 15.282 96 ALA A CA 1
ATOM 1334 C C . ALA A 1 97 ? -33.416 27.102 3.046 1.000 15.528 96 ALA A C 1
ATOM 1335 O O . ALA A 1 97 ? -33.522 26.618 1.906 1.000 15.822 96 ALA A O 1
ATOM 1342 N N . VAL A 1 98 ? -34.441 27.579 3.745 1.000 14.651 97 VAL A N 1
ATOM 1343 C CA . VAL A 1 98 ? -35.777 27.692 3.191 1.000 16.420 97 VAL A CA 1
ATOM 1344 C C . VAL A 1 98 ? -36.157 29.169 3.103 1.000 17.421 97 VAL A C 1
ATOM 1345 O O . VAL A 1 98 ? -36.097 29.905 4.100 1.000 16.276 97 VAL A O 1
ATOM 1358 N N . ILE A 1 99 ? -36.523 29.566 1.878 1.000 15.506 98 ILE A N 1
ATOM 1359 C CA . ILE A 1 99 ? -36.967 30.911 1.547 1.000 16.129 98 ILE A CA 1
ATOM 1360 C C . ILE A 1 99 ? -38.459 30.798 1.201 1.000 19.072 98 ILE A C 1
ATOM 1361 O O . ILE A 1 99 ? -38.858 29.936 0.400 1.000 16.750 98 ILE A O 1
ATOM 1377 N N . THR A 1 100 ? -39.249 31.689 1.813 1.000 17.534 99 THR A N 1
ATOM 1378 C CA . THR A 1 100 ? -40.663 31.840 1.526 1.000 18.783 99 THR A CA 1
ATOM 1379 C C . THR A 1 100 ? -40.867 33.142 0.751 1.000 17.124 99 THR A C 1
ATOM 1380 O O . THR A 1 100 ? -40.439 34.208 1.190 1.000 17.509 99 THR A O 1
ATOM 1391 N N . GLU A 1 101 ? -41.492 33.025 -0.425 1.000 18.442 100 GLU A N 1
ATOM 1392 C CA . GLU A 1 101 ? -41.902 34.158 -1.235 1.000 20.612 100 GLU A CA 1
ATOM 1393 C C . GLU A 1 101 ? -43.425 34.227 -1.227 1.000 19.933 100 GLU A C 1
ATOM 1394 O O . GLU A 1 101 ? -44.075 33.551 -2.040 1.000 20.518 100 GLU A O 1
ATOM 1406 N N . PRO A 1 102 ? -44.029 35.017 -0.318 1.000 21.343 101 PRO A N 1
ATOM 1407 C CA . PRO A 1 102 ? -45.481 35.202 -0.318 1.000 21.175 101 PRO A CA 1
ATOM 1408 C C . PRO A 1 102 ? -45.952 35.819 -1.635 1.000 23.629 101 PRO A C 1
ATOM 1409 O O . PRO A 1 102 ? -45.202 36.485 -2.349 1.000 21.228 101 PRO A O 1
ATOM 1420 N N . LEU A 1 103 ? -47.214 35.561 -1.951 1.000 23.391 102 LEU A N 1
ATOM 1421 C CA . LEU A 1 103 ? -47.800 36.067 -3.172 1.000 28.475 102 LEU A CA 1
ATOM 1422 C C . LEU A 1 103 ? -47.715 37.587 -3.186 1.000 27.289 102 LEU A C 1
ATOM 1423 O O . LEU A 1 103 ? -47.361 38.171 -4.204 1.000 33.916 102 LEU A O 1
ATOM 1439 N N . ASN A 1 104 ? -48.068 38.210 -2.068 1.000 27.219 103 ASN A N 1
ATOM 1440 C CA . ASN A 1 104 ? -48.205 39.646 -2.052 1.000 31.650 103 ASN A CA 1
ATOM 1441 C C . ASN A 1 104 ? -47.759 40.227 -0.720 1.000 32.265 103 ASN A C 1
ATOM 1442 O O . ASN A 1 104 ? -48.452 41.087 -0.226 1.000 35.271 103 ASN A O 1
ATOM 1453 N N . ASN A 1 105 ? -46.652 39.698 -0.152 1.000 27.907 104 ASN A N 1
ATOM 1454 C CA . ASN A 1 105 ? -45.878 40.261 0.946 1.000 27.995 104 ASN A CA 1
ATOM 1455 C C . ASN A 1 105 ? -44.387 39.934 0.714 1.000 23.452 104 ASN A C 1
ATOM 1456 O O . ASN A 1 105 ? -44.045 39.100 -0.113 1.000 21.984 104 ASN A O 1
ATOM 1467 N N . GLU A 1 106 ? -43.536 40.609 1.496 1.000 23.112 105 GLU A N 1
ATOM 1468 C CA A GLU A 1 106 ? -42.075 40.553 1.396 0.500 24.381 105 GLU A CA 1
ATOM 1469 C CA B GLU A 1 106 ? -42.090 40.542 1.373 0.500 24.183 105 GLU A CA 1
ATOM 1470 C C . GLU A 1 106 ? -41.594 39.126 1.651 1.000 22.304 105 GLU A C 1
ATOM 1471 O O . GLU A 1 106 ? -42.044 38.458 2.595 1.000 19.188 105 GLU A O 1
ATOM 1493 N N . ARG A 1 107 ? -40.620 38.692 0.852 1.000 20.265 106 ARG A N 1
ATOM 1494 C CA . ARG A 1 107 ? -40.025 37.374 1.047 1.000 19.190 106 ARG A CA 1
ATOM 1495 C C . ARG A 1 107 ? -39.174 37.373 2.311 1.000 17.817 106 ARG A C 1
ATOM 1496 O O . ARG A 1 107 ? -38.743 38.417 2.790 1.000 17.062 106 ARG A O 1
ATOM 1517 N N . PHE A 1 108 ? -38.882 36.192 2.829 1.000 16.755 107 PHE A N 1
ATOM 1518 C CA . PHE A 1 108 ? -38.125 36.080 4.061 1.000 17.747 107 PHE A CA 1
ATOM 1519 C C . PHE A 1 108 ? -37.478 34.700 4.130 1.000 15.883 107 PHE A C 1
ATOM 1520 O O . PHE A 1 108 ? -37.854 33.753 3.428 1.000 16.569 107 PHE A O 1
ATOM 1537 N N . VAL A 1 109 ? -36.486 34.589 5.009 1.000 15.486 108 VAL A N 1
ATOM 1538 C CA . VAL A 1 109 ? -35.838 33.319 5.245 1.000 16.570 108 VAL A CA 1
ATOM 1539 C C . VAL A 1 109 ? -36.640 32.624 6.334 1.000 17.042 108 VAL A C 1
ATOM 1540 O O . VAL A 1 109 ? -36.735 33.129 7.451 1.000 17.528 108 VAL A O 1
ATOM 1553 N N . HIS A 1 110 ? -37.151 31.451 6.024 1.000 17.113 109 HIS A N 1
ATOM 1554 C CA . HIS A 1 110 ? -37.889 30.629 6.983 1.000 18.271 109 HIS A CA 1
ATOM 1555 C C . HIS A 1 110 ? -36.915 29.965 7.947 1.000 18.982 109 HIS A C 1
ATOM 1556 O O . HIS A 1 110 ? -37.082 29.992 9.162 1.000 18.313 109 HIS A O 1
ATOM 1571 N N . SER A 1 111 ? -35.851 29.388 7.410 1.000 18.259 110 SER A N 1
ATOM 1572 C CA . SER A 1 111 ? -34.913 28.599 8.207 1.000 17.560 110 SER A CA 1
ATOM 1573 C C . SER A 1 111 ? -33.551 28.545 7.505 1.000 16.135 110 SER A C 1
ATOM 1574 O O . SER A 1 111 ? -33.464 28.725 6.295 1.000 14.583 110 SER A O 1
ATOM 1582 N N . PHE A 1 112 ? -32.489 28.327 8.296 1.000 14.598 111 PHE A N 1
ATOM 1583 C CA . PHE A 1 112 ? -31.132 28.207 7.778 1.000 16.807 111 PHE A CA 1
ATOM 1584 C C . PHE A 1 112 ? -30.361 27.285 8.702 1.000 17.917 111 PHE A C 1
ATOM 1585 O O . PHE A 1 112 ? -30.323 27.572 9.903 1.000 18.736 111 PHE A O 1
ATOM 1602 N N . THR A 1 113 ? -29.726 26.235 8.162 1.000 19.680 112 THR A N 1
ATOM 1603 C CA . THR A 1 113 ? -28.899 25.346 8.979 1.000 18.574 112 THR A CA 1
ATOM 1604 C C . THR A 1 113 ? -27.696 24.934 8.154 1.000 20.009 112 THR A C 1
ATOM 1605 O O . THR A 1 113 ? -27.771 24.938 6.932 1.000 19.133 112 THR A O 1
ATOM 1616 N N . CYS A 1 114 ? -26.585 24.588 8.824 1.000 22.348 113 CYS A N 1
ATOM 1617 C CA . CYS A 1 114 ? -25.385 24.107 8.156 1.000 26.691 113 CYS A CA 1
ATOM 1618 C C . CYS A 1 114 ? -24.909 22.823 8.815 1.000 33.264 113 CYS A C 1
ATOM 1619 O O . CYS A 1 114 ? -25.165 22.607 9.996 1.000 30.272 113 CYS A O 1
ATOM 1626 N N . GLY A 1 115 ? -24.206 21.985 8.052 1.000 40.783 114 GLY A N 1
ATOM 1627 C CA . GLY A 1 115 ? -23.490 20.857 8.635 1.000 51.453 114 GLY A CA 1
ATOM 1628 C C . GLY A 1 115 ? -22.168 21.320 9.242 1.000 58.114 114 GLY A C 1
ATOM 1629 O O . GLY A 1 115 ? -21.555 20.520 9.979 1.000 72.323 114 GLY A O 1
#

Secondary structure (DSSP, 8-state):
--EE-S-TT-HHHHHHHHHHHTT--TT-SEEEEEEEEEEEEEEESSSEEEEEEEEEEEEEEETTS---TTT--BSSSS--EEEEEEEEE-SSS--EEEEEEE-

Nearest PDB structures (foldseek):
  8r28-assembly1_A  TM=1.010E+00  e=2.813E-18  Amblyomma maculatum
  3mwz-assembly1_A  TM=8.824E-01  e=4.485E-09  Ixodes scapularis
  3lh4-assembly1_A  TM=8.901E-01  e=6.184E-09  Ixodes scapularis
  3nx0-assembly2_B  TM=7.524E-01  e=8.934E-05  Homo sapiens
  6uio-assembly1_D  TM=7.344E-01  e=1.299E-04  Mus musculus

Foldseek 3Di:
DWDWDPDQPDVVLQVVQLVQQQPPPPPHQFGKHFDDWDTWIWDADQAIKIKTKTFIATFPGTNPDRRDPVHTHHPDSDGPWIKIWMWGDGPPDDIDTPDIDTD

B-factor: mean 24.94, std 9.36, range [12.5, 72.32]

Solvent-accessible surface area: 6259 Å² total; per-residue (Å²): 81,84,117,161,82,96,100,39,127,63,153,75,11,69,80,1,0,16,31,0,0,19,121,29,70,147,79,56,107,34,10,1,3,11,50,80,11,42,62,1,32,20,50,124,87,89,18,44,14,18,77,0,24,0,66,0,2,71,0,69,5,118,49,128,93,123,31,38,120,147,82,1,95,57,89,74,93,105,74,109,24,59,1,37,0,15,0,12,50,34,174,137,125,158,75,95,38,124,51,44,91,55,104

InterPro domains:
  IPR000010 Cystatin domain [PF00031] (37-121)
  IPR000010 Cystatin domain [SM00043] (29-135)
  IPR000010 Cystatin domain [cd00042] (32-134)
  IPR018073 Proteinase inhibitor I25, cystatin, conserved site [PS00287] (74-87)
  IPR046350 Cystatin superfamily [SSF54403] (32-134)

Organism: Amblyomma maculatum (NCBI:txid34609)